Protein AF-K2QJ78-F1 (afdb_monomer_lite)

Sequence (118 aa):
MWLAIMCAKVSILVFYIRLSSHKYFRIITYGTMAIIIIYGVIGSLQFLFACRPIAKFWDPTITYGSCSDNNKFWISNAAVNSVTDIIMVILPILMLWNVRIPKRQKIGLILIFMTGIL

Structure (mmCIF, N/CA/C/O backbone):
data_AF-K2QJ78-F1
#
_entry.id   AF-K2QJ78-F1
#
loop_
_atom_site.group_PDB
_atom_site.id
_atom_site.type_symbol
_atom_site.label_atom_id
_atom_site.label_alt_id
_atom_site.label_comp_id
_atom_site.label_asym_id
_atom_site.label_entity_id
_atom_site.label_seq_id
_atom_site.pdbx_PDB_ins_code
_atom_site.Cartn_x
_atom_site.Cartn_y
_atom_site.Cartn_z
_atom_site.occupancy
_atom_site.B_iso_or_equiv
_atom_site.auth_seq_id
_atom_site.auth_comp_id
_atom_site.auth_asym_id
_atom_site.auth_atom_id
_atom_site.pdbx_PDB_model_num
ATOM 1 N N . MET A 1 1 ? 12.642 5.939 -1.724 1.00 61.47 1 MET A N 1
ATOM 2 C CA . MET A 1 1 ? 11.456 6.696 -1.258 1.00 61.47 1 MET A CA 1
ATOM 3 C C . MET A 1 1 ? 10.202 5.818 -1.169 1.00 61.47 1 MET A 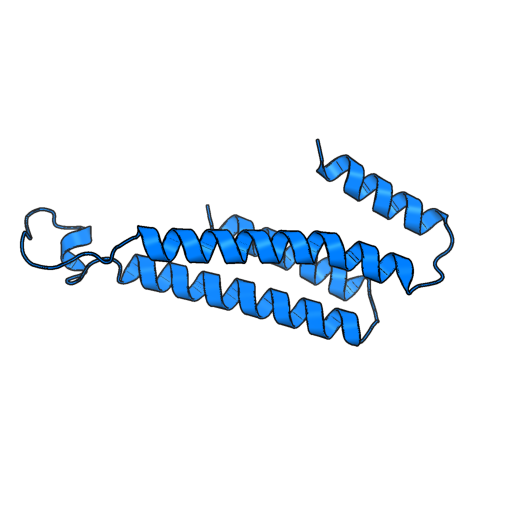C 1
ATOM 5 O O . MET A 1 1 ? 9.643 5.720 -0.090 1.00 61.47 1 MET A O 1
ATOM 9 N N . TRP A 1 2 ? 9.822 5.083 -2.223 1.00 68.12 2 TRP A N 1
ATOM 10 C CA . TRP A 1 2 ? 8.651 4.180 -2.227 1.00 68.12 2 TRP A CA 1
ATOM 11 C C . TRP A 1 2 ? 8.667 3.068 -1.161 1.00 68.12 2 TRP A C 1
ATOM 13 O O . TRP A 1 2 ? 7.673 2.869 -0.473 1.00 68.12 2 TRP A O 1
ATOM 23 N N . LEU A 1 3 ? 9.804 2.392 -0.960 1.00 69.25 3 LEU A N 1
ATOM 24 C CA . LEU A 1 3 ? 9.947 1.320 0.042 1.00 69.25 3 LEU A CA 1
ATOM 25 C C . LEU A 1 3 ? 9.671 1.791 1.480 1.00 69.25 3 LEU A C 1
ATOM 27 O O . LEU A 1 3 ? 9.067 1.061 2.258 1.00 69.25 3 LEU A O 1
ATOM 31 N N . ALA A 1 4 ? 10.063 3.023 1.820 1.00 75.50 4 ALA A N 1
ATOM 32 C CA . ALA A 1 4 ? 9.849 3.579 3.156 1.00 75.50 4 ALA A CA 1
ATOM 33 C C . ALA A 1 4 ? 8.354 3.765 3.459 1.00 75.50 4 ALA A C 1
ATOM 35 O O . ALA A 1 4 ? 7.901 3.427 4.550 1.00 75.50 4 ALA A O 1
ATOM 36 N N . ILE A 1 5 ? 7.582 4.225 2.467 1.00 76.00 5 ILE A N 1
ATOM 37 C CA . ILE A 1 5 ? 6.125 4.381 2.574 1.00 76.00 5 ILE A CA 1
ATOM 38 C C . ILE A 1 5 ? 5.473 3.013 2.791 1.00 76.00 5 ILE A C 1
ATOM 40 O O . ILE A 1 5 ? 4.638 2.867 3.678 1.00 76.00 5 ILE A O 1
ATOM 44 N N . MET A 1 6 ? 5.898 1.985 2.050 1.00 75.12 6 MET A N 1
ATOM 45 C CA . MET A 1 6 ? 5.355 0.630 2.207 1.00 75.12 6 MET A CA 1
ATOM 46 C C . MET A 1 6 ? 5.655 0.047 3.595 1.00 75.12 6 MET A C 1
ATOM 48 O O . MET A 1 6 ? 4.757 -0.504 4.230 1.00 75.12 6 MET A O 1
ATOM 52 N N . CYS A 1 7 ? 6.875 0.226 4.114 1.00 76.25 7 CYS A N 1
ATOM 53 C CA . CYS A 1 7 ? 7.232 -0.204 5.470 1.00 76.25 7 CYS A CA 1
ATOM 54 C C . CYS A 1 7 ? 6.412 0.520 6.547 1.00 76.25 7 CYS A C 1
ATOM 56 O O . CYS A 1 7 ? 5.911 -0.123 7.473 1.00 76.25 7 CYS A O 1
ATOM 58 N N . ALA A 1 8 ? 6.229 1.838 6.414 1.00 80.38 8 ALA A N 1
ATOM 59 C CA . ALA A 1 8 ? 5.388 2.612 7.325 1.00 80.38 8 ALA A CA 1
ATOM 60 C C . ALA A 1 8 ? 3.937 2.109 7.291 1.00 80.38 8 ALA A C 1
ATOM 62 O O . ALA A 1 8 ? 3.337 1.866 8.342 1.00 80.38 8 ALA A O 1
ATOM 63 N N . LYS A 1 9 ? 3.406 1.853 6.088 1.00 77.00 9 LYS A N 1
ATOM 64 C CA . LYS A 1 9 ? 2.048 1.342 5.913 1.00 77.00 9 LYS A CA 1
ATOM 65 C C . LYS A 1 9 ? 1.853 -0.024 6.571 1.00 77.00 9 LYS A C 1
ATOM 67 O O . LYS A 1 9 ? 0.893 -0.221 7.314 1.00 77.00 9 LYS A O 1
ATOM 72 N N . VAL A 1 10 ? 2.792 -0.946 6.367 1.00 78.25 10 VAL A N 1
ATOM 73 C CA . VAL A 1 10 ? 2.766 -2.276 6.995 1.00 78.25 10 VAL A CA 1
ATOM 74 C C . VAL A 1 10 ? 2.842 -2.180 8.522 1.00 78.25 10 VAL A C 1
ATOM 76 O O . VAL A 1 10 ? 2.098 -2.884 9.200 1.00 78.25 10 VAL A O 1
ATOM 79 N N . SER A 1 11 ? 3.669 -1.288 9.075 1.00 81.12 11 SER A N 1
ATOM 80 C CA . SER A 1 11 ? 3.768 -1.084 10.529 1.00 81.12 11 SER A CA 1
ATOM 81 C C . SER A 1 11 ? 2.421 -0.684 11.149 1.00 81.12 11 SER A C 1
ATOM 83 O O . SER A 1 11 ? 1.979 -1.283 12.134 1.00 81.12 11 SER A O 1
ATOM 85 N N . ILE A 1 12 ? 1.710 0.255 10.511 1.00 78.94 12 ILE A N 1
ATOM 86 C CA . ILE A 1 12 ? 0.371 0.692 10.938 1.00 78.94 12 ILE A CA 1
ATOM 87 C C . ILE A 1 12 ? -0.632 -0.469 10.857 1.00 78.94 12 ILE A C 1
ATOM 89 O O . ILE A 1 12 ? -1.396 -0.701 11.796 1.00 78.94 12 ILE A O 1
ATOM 93 N N . LEU A 1 13 ? -0.604 -1.255 9.774 1.00 74.88 13 LEU A N 1
ATOM 94 C CA . LEU A 1 13 ? -1.475 -2.428 9.626 1.00 74.88 13 LEU A CA 1
ATOM 95 C C . LEU A 1 13 ? -1.213 -3.493 10.700 1.00 74.88 13 LEU A C 1
ATOM 97 O O . LEU A 1 13 ? -2.158 -4.066 11.245 1.00 74.88 13 LEU A O 1
ATOM 101 N N . VAL A 1 14 ? 0.053 -3.754 11.029 1.00 75.50 14 VAL A N 1
ATOM 102 C CA . VAL A 1 14 ? 0.435 -4.704 12.085 1.00 75.50 14 VAL A CA 1
ATOM 103 C C . VAL A 1 14 ? -0.044 -4.214 13.452 1.00 75.50 14 VAL A C 1
ATOM 105 O O . VAL A 1 14 ? -0.556 -5.011 14.245 1.00 75.50 14 VAL A O 1
ATOM 108 N N . PHE A 1 15 ? 0.050 -2.909 13.716 1.00 74.00 15 PHE A N 1
ATOM 109 C CA . PHE A 1 15 ? -0.505 -2.301 14.924 1.00 74.00 15 PHE A CA 1
ATOM 110 C C . PHE A 1 15 ? -2.029 -2.491 15.006 1.00 74.00 15 PHE A C 1
ATOM 112 O O . PHE A 1 15 ? -2.546 -2.913 16.043 1.00 74.00 15 PHE A O 1
ATOM 119 N N . TYR A 1 16 ? -2.746 -2.296 13.896 1.00 69.81 16 TYR A N 1
ATOM 120 C CA . TYR A 1 16 ? -4.185 -2.551 13.814 1.00 69.81 16 TYR A CA 1
ATOM 121 C C . T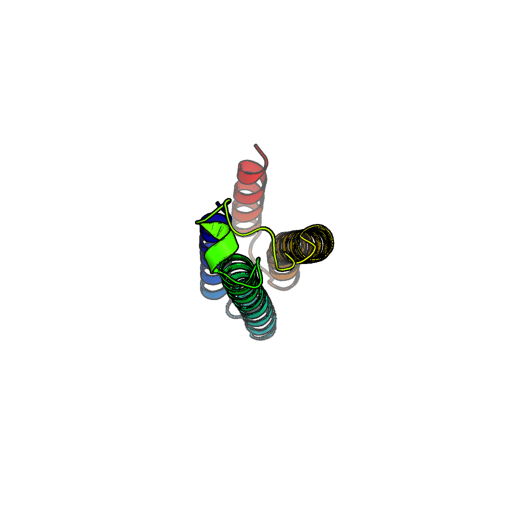YR A 1 16 ? -4.562 -4.022 14.038 1.00 69.81 16 TYR A C 1
ATOM 123 O O . TYR A 1 16 ? -5.540 -4.299 14.737 1.00 69.81 16 TYR A O 1
ATOM 131 N N . ILE A 1 17 ? -3.782 -4.973 13.516 1.00 70.88 17 ILE A N 1
ATOM 132 C CA . ILE A 1 17 ? -4.001 -6.409 13.764 1.00 70.88 17 ILE A CA 1
ATOM 133 C C . ILE A 1 17 ? -3.788 -6.759 15.241 1.00 70.88 17 ILE A C 1
ATOM 135 O O . ILE A 1 17 ? -4.515 -7.597 15.770 1.00 70.88 17 ILE A O 1
ATOM 139 N N . ARG A 1 18 ? -2.820 -6.130 15.920 1.00 70.62 18 ARG A N 1
ATOM 140 C CA . ARG A 1 18 ? -2.623 -6.334 17.365 1.00 70.62 18 ARG A CA 1
ATOM 141 C C . ARG A 1 18 ? -3.754 -5.744 18.204 1.00 70.62 18 ARG A C 1
ATOM 143 O O . ARG A 1 18 ? -4.087 -6.315 19.236 1.00 70.62 18 ARG A O 1
ATOM 150 N N . LEU A 1 19 ? -4.322 -4.615 17.781 1.00 68.00 19 LEU A N 1
ATOM 151 C CA . LEU A 1 19 ? -5.354 -3.910 18.541 1.00 68.00 19 LEU A CA 1
ATOM 152 C C . LEU A 1 19 ? -6.751 -4.532 18.376 1.00 68.00 19 LEU A C 1
ATOM 154 O O . LEU A 1 19 ? -7.547 -4.518 19.314 1.00 68.00 19 LEU A O 1
ATOM 158 N N . SER A 1 20 ? -7.070 -5.072 17.196 1.00 60.72 20 SER A N 1
ATOM 159 C CA . SER A 1 20 ? -8.383 -5.660 16.904 1.00 60.72 20 SER A CA 1
ATOM 160 C C . SER A 1 20 ? -8.330 -7.194 16.890 1.00 60.72 20 SER A C 1
ATOM 162 O O . SER A 1 20 ? -7.632 -7.791 16.072 1.00 60.72 20 SER A O 1
ATOM 164 N N . SER A 1 21 ? -9.179 -7.843 17.694 1.00 61.44 21 SER A N 1
ATOM 165 C CA . SER A 1 21 ? -9.393 -9.303 17.653 1.00 61.44 21 SER A CA 1
ATOM 166 C C . SER A 1 21 ? -10.551 -9.727 16.720 1.00 61.44 21 SER A C 1
ATOM 168 O O . SER A 1 21 ? -10.987 -10.879 16.717 1.00 61.44 21 SER A O 1
ATOM 170 N N . HIS A 1 22 ? -11.091 -8.811 15.903 1.00 69.38 22 HIS A N 1
ATOM 171 C CA . HIS A 1 22 ? -12.202 -9.122 14.997 1.00 69.38 22 HIS A CA 1
ATOM 172 C C . HIS A 1 22 ? -11.717 -9.820 13.715 1.00 69.38 22 HIS A C 1
ATOM 174 O O . HIS A 1 22 ? -10.903 -9.287 12.960 1.00 69.38 22 HIS A O 1
ATOM 180 N N . LYS A 1 23 ? -12.271 -11.009 13.429 1.00 70.88 23 LYS A N 1
ATOM 181 C CA . LYS A 1 23 ? -11.902 -11.843 12.266 1.00 70.88 23 LYS A CA 1
ATOM 182 C C . LYS A 1 23 ? -12.074 -11.123 10.921 1.00 70.88 23 LYS A C 1
ATOM 184 O O . LYS A 1 23 ? -11.160 -11.161 10.106 1.00 70.88 23 LYS A O 1
ATOM 189 N N . TYR A 1 24 ? -13.197 -10.427 10.715 1.00 71.25 24 TYR A N 1
ATOM 190 C CA . TYR A 1 24 ? -13.461 -9.661 9.486 1.00 71.25 24 TYR A CA 1
ATOM 191 C C . TYR A 1 24 ? -12.408 -8.582 9.236 1.00 71.25 24 TYR A C 1
ATOM 193 O O . TYR A 1 24 ? -11.921 -8.422 8.123 1.00 71.25 24 TYR A O 1
ATOM 201 N N . PHE A 1 25 ? -12.007 -7.887 10.297 1.00 69.81 25 PHE A N 1
ATOM 202 C CA . PHE A 1 25 ? -11.009 -6.835 10.217 1.00 69.81 25 PHE A CA 1
ATOM 203 C C . PHE A 1 25 ? -9.630 -7.400 9.863 1.00 69.81 25 PHE A C 1
ATOM 205 O O . PHE A 1 25 ? -8.994 -6.893 8.948 1.00 69.81 25 PHE A O 1
ATOM 212 N N . ARG A 1 26 ? -9.208 -8.516 10.483 1.00 76.44 26 ARG A N 1
ATOM 213 C CA . ARG A 1 26 ? -7.955 -9.199 10.101 1.00 76.44 26 ARG A CA 1
ATOM 214 C C . ARG A 1 26 ? -7.931 -9.577 8.622 1.00 76.44 26 ARG A C 1
ATOM 216 O O . ARG A 1 26 ? -6.901 -9.375 7.991 1.00 76.44 26 ARG A O 1
ATOM 223 N N . ILE A 1 27 ? -9.031 -10.091 8.068 1.00 80.50 27 ILE A N 1
ATOM 224 C CA . ILE A 1 27 ? -9.100 -10.477 6.648 1.00 80.50 27 ILE A CA 1
ATOM 225 C C . ILE A 1 27 ? -8.870 -9.262 5.742 1.00 80.50 27 ILE A C 1
ATOM 227 O O . ILE A 1 27 ? -8.032 -9.331 4.846 1.00 80.50 27 ILE A O 1
ATOM 231 N N . ILE A 1 28 ? -9.551 -8.141 6.008 1.00 79.69 28 ILE A N 1
ATOM 232 C CA . ILE A 1 28 ? -9.376 -6.907 5.225 1.00 79.69 28 ILE A CA 1
ATOM 233 C C . ILE A 1 28 ? -7.936 -6.403 5.358 1.00 79.69 28 ILE A C 1
ATOM 235 O O . ILE A 1 28 ? -7.300 -6.101 4.353 1.00 79.69 28 ILE A O 1
ATOM 239 N N . THR A 1 29 ? -7.381 -6.379 6.573 1.00 80.38 29 THR A N 1
ATOM 240 C CA . THR A 1 29 ? -6.009 -5.913 6.804 1.00 80.38 29 THR A CA 1
ATOM 241 C C . THR A 1 29 ? -4.972 -6.780 6.092 1.00 80.38 29 THR A C 1
ATOM 243 O O . THR A 1 29 ? -4.085 -6.245 5.430 1.00 80.38 29 THR A O 1
ATOM 246 N N . TYR A 1 30 ? -5.080 -8.109 6.173 1.00 82.50 30 TYR A N 1
ATOM 247 C CA . TYR A 1 30 ? -4.180 -9.007 5.442 1.00 82.50 30 TYR A CA 1
ATOM 248 C C . TYR A 1 30 ? -4.324 -8.848 3.924 1.00 82.50 30 TYR A C 1
ATOM 250 O O . TYR A 1 30 ? -3.313 -8.870 3.223 1.00 82.50 30 TYR A O 1
ATOM 258 N N . GLY A 1 31 ? -5.543 -8.626 3.422 1.00 85.81 31 GLY A N 1
ATOM 259 C CA . GLY A 1 31 ? -5.787 -8.323 2.010 1.00 85.81 31 GLY A CA 1
ATOM 260 C C . GLY A 1 31 ? -5.062 -7.053 1.561 1.00 85.81 31 GLY A C 1
ATOM 261 O O . GLY A 1 31 ? -4.290 -7.083 0.603 1.00 85.81 31 GLY A O 1
ATOM 262 N N . THR A 1 32 ? -5.226 -5.953 2.296 1.00 82.75 32 THR A N 1
ATOM 263 C CA . THR A 1 32 ? -4.553 -4.680 1.997 1.00 82.75 32 THR A CA 1
ATOM 264 C C . THR A 1 32 ? -3.030 -4.806 2.096 1.00 82.75 32 THR A C 1
ATOM 266 O O . THR A 1 32 ? -2.314 -4.282 1.245 1.00 82.75 32 THR A O 1
ATOM 269 N N . MET A 1 33 ? -2.518 -5.554 3.080 1.00 80.75 33 MET A N 1
ATOM 270 C CA . MET A 1 33 ? -1.085 -5.837 3.211 1.00 80.75 33 MET A CA 1
ATOM 271 C C . MET A 1 33 ? -0.542 -6.614 2.005 1.00 80.75 33 MET A C 1
ATOM 273 O O . MET A 1 33 ? 0.513 -6.263 1.478 1.00 80.75 33 MET A O 1
ATOM 277 N N . ALA A 1 34 ? -1.263 -7.636 1.538 1.00 86.69 34 ALA A N 1
ATOM 278 C CA . ALA A 1 34 ? -0.872 -8.406 0.362 1.00 86.69 34 ALA A CA 1
ATOM 279 C C . ALA A 1 34 ? -0.826 -7.526 -0.896 1.00 86.69 34 ALA A C 1
ATOM 281 O O . ALA A 1 34 ? 0.155 -7.576 -1.635 1.00 86.69 34 ALA A O 1
ATOM 282 N N . ILE A 1 35 ? -1.831 -6.665 -1.100 1.00 85.75 35 ILE A N 1
ATOM 283 C CA . ILE A 1 35 ? -1.874 -5.718 -2.227 1.00 85.75 35 ILE A CA 1
ATOM 284 C C . ILE A 1 35 ? -0.646 -4.799 -2.207 1.00 85.75 35 ILE A C 1
ATOM 286 O O . ILE A 1 35 ? 0.040 -4.668 -3.219 1.00 85.75 35 ILE A O 1
ATOM 290 N N . ILE A 1 36 ? -0.332 -4.211 -1.049 1.00 83.56 36 ILE A N 1
ATOM 291 C CA . ILE A 1 36 ? 0.825 -3.323 -0.864 1.00 83.56 36 ILE A CA 1
ATOM 292 C C . ILE A 1 36 ? 2.135 -4.029 -1.247 1.00 83.56 36 ILE A C 1
ATOM 294 O O . ILE A 1 36 ? 2.947 -3.474 -1.990 1.00 83.56 36 ILE A O 1
ATOM 298 N N . ILE A 1 37 ? 2.333 -5.264 -0.776 1.00 82.94 37 ILE A N 1
ATOM 299 C CA . ILE A 1 37 ? 3.545 -6.043 -1.060 1.00 82.94 37 ILE A CA 1
ATOM 300 C C . ILE A 1 37 ? 3.638 -6.378 -2.551 1.00 82.94 37 ILE A C 1
ATOM 302 O O . ILE A 1 37 ? 4.689 -6.165 -3.156 1.00 82.94 37 ILE A O 1
ATOM 306 N N . ILE A 1 38 ? 2.547 -6.853 -3.158 1.00 85.25 38 ILE A N 1
ATOM 307 C CA . ILE A 1 38 ? 2.506 -7.222 -4.580 1.00 85.25 38 ILE A CA 1
ATOM 308 C C . ILE A 1 38 ? 2.863 -6.015 -5.455 1.00 85.25 38 ILE A C 1
ATOM 310 O O . ILE A 1 38 ? 3.743 -6.116 -6.310 1.00 85.25 38 ILE A O 1
ATOM 314 N N . TYR A 1 39 ? 2.250 -4.855 -5.212 1.00 81.19 39 TYR A N 1
ATOM 315 C CA . TYR A 1 39 ? 2.555 -3.640 -5.971 1.00 81.19 39 TYR A CA 1
ATOM 316 C C . TYR A 1 39 ? 3.984 -3.141 -5.755 1.00 81.19 39 TYR A C 1
ATOM 318 O O . TYR A 1 39 ? 4.609 -2.659 -6.703 1.00 81.19 39 TYR A O 1
ATOM 326 N N . GLY A 1 40 ? 4.526 -3.296 -4.543 1.00 79.31 40 GLY A N 1
ATOM 327 C CA . GLY A 1 40 ? 5.932 -3.012 -4.260 1.00 79.31 40 GLY A CA 1
ATOM 328 C C . GLY A 1 40 ? 6.873 -3.872 -5.106 1.00 79.31 40 GLY A C 1
ATOM 329 O O . GLY A 1 40 ? 7.761 -3.336 -5.769 1.00 79.31 40 GLY A O 1
ATOM 330 N N . VAL A 1 41 ? 6.633 -5.186 -5.151 1.00 83.19 41 VAL A N 1
ATOM 331 C CA . VAL A 1 41 ? 7.441 -6.137 -5.933 1.00 83.19 41 VAL A CA 1
ATOM 332 C C . VAL A 1 41 ? 7.340 -5.854 -7.431 1.00 83.19 41 VAL A C 1
ATOM 334 O O . VAL A 1 41 ? 8.367 -5.793 -8.108 1.00 83.19 41 VAL A O 1
ATOM 337 N N . ILE A 1 42 ? 6.130 -5.622 -7.949 1.00 82.94 42 ILE A N 1
ATOM 338 C CA . ILE A 1 42 ? 5.927 -5.279 -9.364 1.00 82.94 42 ILE A CA 1
ATOM 339 C C . ILE A 1 42 ? 6.673 -3.987 -9.703 1.00 82.94 42 ILE A C 1
ATOM 341 O O . ILE A 1 42 ? 7.341 -3.932 -10.730 1.00 82.94 42 ILE A O 1
ATOM 345 N N . GLY A 1 43 ? 6.627 -2.968 -8.840 1.00 76.94 43 GLY A N 1
ATOM 346 C CA . GLY A 1 43 ? 7.371 -1.729 -9.063 1.00 76.94 43 GLY A CA 1
ATOM 347 C C . GLY A 1 43 ? 8.884 -1.908 -9.062 1.00 76.94 43 GLY A C 1
ATOM 348 O O . GLY A 1 43 ? 9.562 -1.328 -9.908 1.00 76.94 43 GLY A O 1
ATOM 349 N N . SER A 1 44 ? 9.420 -2.748 -8.177 1.00 78.25 44 SER A N 1
ATOM 350 C CA . SER A 1 44 ? 10.849 -3.082 -8.179 1.00 78.25 44 SER A CA 1
ATOM 351 C C . SER A 1 44 ? 11.266 -3.819 -9.453 1.00 78.25 44 SER A C 1
ATOM 353 O O . SER A 1 44 ? 12.292 -3.485 -10.043 1.00 78.25 44 SER A O 1
ATOM 355 N N . LEU A 1 45 ? 10.457 -4.775 -9.915 1.00 77.56 45 LEU A N 1
ATOM 356 C CA . LEU A 1 45 ? 10.708 -5.496 -11.163 1.00 77.56 45 LEU A CA 1
ATOM 357 C C . LEU A 1 45 ? 10.585 -4.576 -12.379 1.00 77.56 45 LEU A C 1
ATOM 359 O O . LEU A 1 45 ? 11.444 -4.611 -13.253 1.00 77.56 45 LEU A O 1
ATOM 363 N N . GLN A 1 46 ? 9.573 -3.712 -12.421 1.00 76.06 46 GLN A N 1
ATOM 364 C CA . GLN A 1 46 ? 9.400 -2.731 -13.491 1.00 76.06 46 GLN A CA 1
ATOM 365 C C . GLN A 1 46 ? 10.601 -1.788 -13.569 1.00 76.06 46 GLN A C 1
ATOM 367 O O . GLN A 1 46 ? 11.040 -1.466 -14.664 1.00 76.06 46 GLN A O 1
ATOM 372 N N . PHE A 1 47 ? 11.160 -1.380 -12.427 1.00 71.19 47 PHE A N 1
ATOM 373 C CA . PHE A 1 47 ? 12.365 -0.554 -12.389 1.00 71.19 47 PHE A CA 1
ATOM 374 C C . PHE A 1 47 ? 13.591 -1.312 -12.921 1.00 71.19 47 PHE A C 1
ATOM 376 O O . PHE A 1 47 ? 14.342 -0.776 -13.731 1.00 71.19 47 PHE A O 1
ATOM 383 N N . LEU A 1 48 ? 13.755 -2.580 -12.527 1.00 72.06 48 LEU A N 1
ATOM 384 C CA . LEU A 1 48 ? 14.839 -3.446 -13.006 1.00 72.06 48 LEU A CA 1
ATOM 385 C C . LEU A 1 48 ? 14.729 -3.770 -14.505 1.00 72.06 48 LEU A C 1
ATOM 387 O O . LEU A 1 48 ? 15.748 -3.896 -15.175 1.00 72.06 48 LEU A O 1
ATOM 391 N N . PHE A 1 49 ? 13.513 -3.884 -15.040 1.00 70.88 49 PHE A N 1
ATOM 392 C CA . PHE A 1 49 ? 13.233 -4.210 -16.444 1.00 70.88 49 PHE A CA 1
ATOM 393 C C . PHE A 1 49 ? 12.729 -3.008 -17.260 1.00 70.88 49 PHE A C 1
ATOM 395 O O . PHE A 1 49 ? 12.166 -3.199 -18.340 1.00 70.88 49 PHE A O 1
ATOM 402 N N . ALA A 1 50 ? 12.928 -1.777 -16.773 1.00 66.06 50 ALA A N 1
ATOM 403 C CA . ALA A 1 50 ? 12.350 -0.568 -17.369 1.00 66.06 50 ALA A CA 1
ATOM 404 C C . ALA A 1 50 ? 12.788 -0.353 -18.827 1.00 66.06 50 ALA A C 1
ATOM 406 O O . ALA A 1 50 ? 12.033 0.201 -19.629 1.00 66.06 50 ALA A O 1
ATOM 407 N N . CYS A 1 51 ? 13.984 -0.828 -19.182 1.00 72.00 51 CYS A N 1
ATOM 408 C CA . CYS A 1 51 ? 14.523 -0.769 -20.532 1.00 72.00 51 CYS A CA 1
ATOM 409 C C . CYS A 1 51 ? 14.877 -2.163 -21.058 1.00 72.00 51 CYS A C 1
ATOM 411 O O . CYS A 1 51 ? 15.448 -3.003 -20.358 1.00 72.00 51 CYS A O 1
ATOM 413 N N . ARG A 1 52 ? 14.545 -2.405 -22.329 1.00 69.06 52 ARG A N 1
ATOM 414 C CA . ARG A 1 52 ? 14.991 -3.570 -23.097 1.00 69.06 52 ARG A CA 1
ATOM 415 C C . ARG A 1 52 ? 15.915 -3.068 -24.213 1.00 69.06 52 ARG A C 1
ATOM 417 O O . ARG A 1 52 ? 15.404 -2.433 -25.137 1.00 69.06 52 ARG A O 1
ATOM 424 N N . PRO A 1 53 ? 17.232 -3.345 -24.175 1.00 65.00 53 PRO A N 1
ATOM 425 C CA . PRO A 1 53 ? 17.977 -4.116 -23.170 1.00 65.00 53 PRO A CA 1
ATOM 426 C C . PRO A 1 53 ? 18.251 -3.332 -21.872 1.00 65.00 53 PRO A C 1
ATOM 428 O O . PRO A 1 53 ? 18.368 -2.110 -21.891 1.00 65.00 53 PRO A O 1
ATOM 431 N N . ILE A 1 54 ? 18.425 -4.054 -20.757 1.00 69.00 54 ILE A N 1
ATOM 432 C CA . ILE A 1 54 ? 18.787 -3.486 -19.441 1.00 69.00 54 ILE A CA 1
ATOM 433 C C . ILE A 1 54 ? 20.090 -2.677 -19.516 1.00 69.00 54 ILE A C 1
ATOM 435 O O . ILE A 1 54 ? 20.217 -1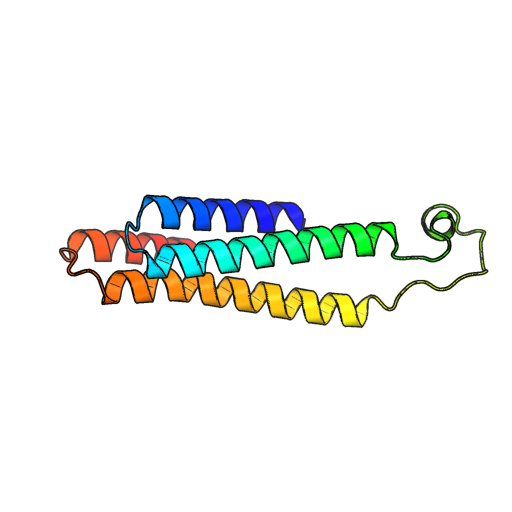.663 -18.840 1.00 69.00 54 ILE A O 1
ATOM 439 N N . ALA A 1 55 ? 21.016 -3.071 -20.398 1.00 69.75 55 ALA A N 1
ATOM 440 C CA . ALA A 1 55 ? 22.285 -2.379 -20.602 1.00 69.75 55 ALA A CA 1
ATOM 441 C C . ALA A 1 55 ? 22.126 -0.908 -21.018 1.00 69.75 55 ALA A C 1
ATOM 443 O O . ALA A 1 55 ? 22.971 -0.086 -20.682 1.00 69.75 55 ALA A O 1
ATOM 444 N N . LYS A 1 56 ? 21.005 -0.550 -21.658 1.00 65.56 56 LYS A N 1
ATOM 445 C CA . LYS A 1 56 ? 20.688 0.840 -22.018 1.00 65.56 56 LYS A CA 1
ATOM 446 C C . LYS A 1 56 ? 20.499 1.745 -20.792 1.00 65.56 56 LYS A C 1
ATOM 448 O O . LYS A 1 56 ? 20.602 2.958 -20.908 1.00 65.56 56 LYS A O 1
ATOM 453 N N . PHE A 1 57 ? 20.210 1.173 -19.620 1.00 65.50 57 PHE A N 1
ATOM 454 C CA . PHE A 1 57 ? 20.060 1.943 -18.386 1.00 65.50 57 PHE A CA 1
ATOM 455 C C . PHE A 1 57 ? 21.391 2.535 -17.897 1.00 65.50 57 PHE A C 1
ATOM 457 O O . PHE A 1 57 ? 21.397 3.650 -17.386 1.00 65.50 57 PHE A O 1
ATOM 464 N N . TRP A 1 58 ? 22.505 1.808 -18.047 1.00 71.50 58 TRP A N 1
ATOM 465 C CA . TRP A 1 58 ? 23.829 2.264 -17.598 1.00 71.50 58 TRP A CA 1
ATOM 466 C C . TRP A 1 58 ? 24.747 2.714 -18.739 1.00 71.50 58 TRP A C 1
ATOM 468 O O . TRP A 1 58 ? 25.716 3.421 -18.475 1.00 71.50 58 TRP A O 1
ATOM 478 N N . ASP A 1 59 ? 24.461 2.321 -19.983 1.00 70.94 59 ASP A N 1
ATOM 479 C CA . ASP A 1 59 ? 25.271 2.647 -21.155 1.00 70.94 59 ASP A CA 1
ATOM 480 C C . ASP A 1 59 ? 24.461 3.493 -22.161 1.00 70.94 59 ASP A C 1
ATOM 482 O O . ASP A 1 59 ? 23.690 2.951 -22.965 1.00 70.94 59 ASP A O 1
ATOM 486 N N . PRO A 1 60 ? 24.594 4.835 -22.125 1.00 68.31 60 PRO A N 1
ATOM 487 C CA . PRO A 1 60 ? 23.835 5.740 -22.991 1.00 68.31 60 PRO A CA 1
ATOM 488 C C . PRO A 1 60 ? 24.244 5.638 -24.469 1.00 68.31 60 PRO A C 1
ATOM 490 O O . PRO A 1 60 ? 23.557 6.174 -25.338 1.00 68.31 60 PRO A O 1
ATOM 493 N N . THR A 1 61 ? 25.338 4.935 -24.771 1.00 74.69 61 THR A N 1
ATOM 494 C CA . THR A 1 61 ? 25.848 4.706 -26.129 1.00 74.69 61 THR A CA 1
ATOM 495 C C . THR A 1 61 ? 24.987 3.714 -26.927 1.00 74.69 61 THR A C 1
ATOM 497 O O . THR A 1 61 ? 25.092 3.637 -28.151 1.00 74.69 61 THR A O 1
ATOM 500 N N . ILE A 1 62 ? 24.098 2.970 -26.256 1.00 69.00 62 ILE A N 1
ATOM 501 C CA . ILE A 1 62 ? 23.190 1.998 -26.877 1.00 69.00 62 ILE A CA 1
ATOM 502 C C . ILE A 1 62 ? 21.897 2.695 -27.334 1.00 69.00 62 ILE A C 1
ATOM 504 O O . ILE A 1 62 ? 20.973 2.936 -26.556 1.00 69.00 62 ILE A O 1
ATOM 508 N N . THR A 1 63 ? 21.795 2.991 -28.631 1.00 65.38 63 THR A N 1
ATOM 509 C CA . THR A 1 63 ? 20.619 3.644 -29.241 1.00 65.38 63 THR A CA 1
ATOM 510 C C . THR A 1 63 ? 19.495 2.682 -29.636 1.00 65.38 63 THR A C 1
ATOM 512 O O . THR A 1 63 ? 18.361 3.124 -29.820 1.00 65.3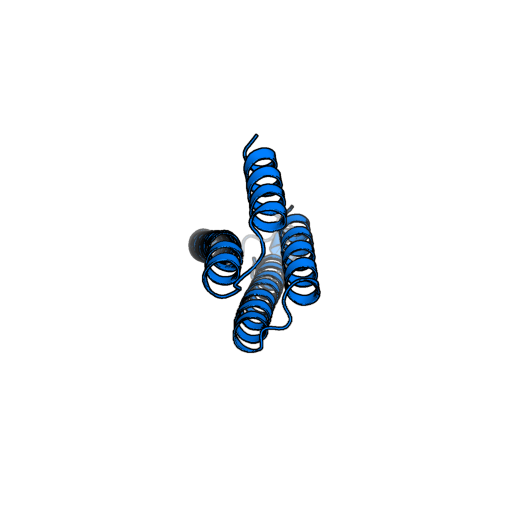8 63 THR A O 1
ATOM 515 N N . TYR A 1 64 ? 19.755 1.372 -29.714 1.00 62.75 64 TYR A N 1
ATOM 516 C CA . TYR A 1 64 ? 18.733 0.366 -30.018 1.00 62.75 64 TYR A CA 1
ATOM 517 C C . TYR A 1 64 ? 17.990 -0.096 -28.754 1.00 62.75 64 TYR A C 1
ATOM 519 O O . TYR A 1 64 ? 18.560 -0.204 -27.669 1.00 62.75 64 TYR A O 1
ATOM 527 N N . GLY A 1 65 ? 16.694 -0.378 -28.890 1.00 65.62 65 GLY A N 1
ATOM 528 C CA . GLY A 1 65 ? 15.848 -0.849 -27.792 1.00 65.62 65 GLY A CA 1
ATOM 529 C C . GLY A 1 65 ? 14.860 0.194 -27.269 1.00 65.62 65 GLY A C 1
ATOM 530 O O . GLY A 1 65 ? 15.058 1.405 -27.395 1.00 65.62 65 GLY A O 1
ATOM 531 N N . SER A 1 66 ? 13.779 -0.307 -26.676 1.00 66.25 66 SER A N 1
ATOM 532 C CA . SER A 1 66 ? 12.643 0.485 -26.194 1.00 66.25 66 SER A CA 1
ATOM 533 C C . SER A 1 66 ? 12.613 0.468 -24.667 1.00 66.25 66 SER A C 1
ATOM 535 O O . SER A 1 66 ? 12.811 -0.583 -24.050 1.00 66.25 66 SER A O 1
ATOM 537 N N . CYS A 1 67 ? 12.367 1.623 -24.052 1.00 72.88 67 CYS A N 1
ATOM 538 C CA . CYS A 1 67 ? 12.035 1.693 -22.631 1.00 72.88 67 CYS A CA 1
ATOM 539 C C . CYS A 1 67 ? 10.514 1.743 -22.491 1.00 72.88 67 CYS A C 1
ATOM 541 O O . CYS A 1 67 ? 9.833 2.356 -23.311 1.00 72.88 67 CYS A O 1
ATOM 543 N N . SER A 1 68 ? 9.984 1.040 -21.493 1.00 65.88 68 SER A N 1
ATOM 544 C CA . SER A 1 68 ? 8.545 0.975 -21.257 1.00 65.88 68 SER A CA 1
ATOM 545 C C . SER A 1 68 ? 8.006 2.356 -20.888 1.00 65.88 68 SER A C 1
ATOM 547 O O . SER A 1 68 ? 8.621 3.076 -20.103 1.00 65.88 68 SER A O 1
ATOM 549 N N . ASP A 1 69 ? 6.818 2.696 -21.392 1.00 64.81 69 ASP A N 1
ATOM 550 C CA . ASP A 1 69 ? 6.123 3.931 -21.029 1.00 64.81 69 ASP A CA 1
ATOM 551 C C . ASP A 1 69 ? 5.828 3.962 -19.525 1.00 64.81 69 ASP A C 1
ATOM 553 O O . ASP A 1 69 ? 4.909 3.308 -19.020 1.00 64.81 69 ASP A O 1
ATOM 557 N N . ASN A 1 70 ? 6.605 4.765 -18.802 1.00 68.56 70 ASN A N 1
ATOM 558 C CA . ASN A 1 70 ? 6.487 4.930 -17.356 1.00 68.56 70 ASN A CA 1
ATOM 559 C C . ASN A 1 70 ? 5.122 5.508 -16.945 1.00 68.56 70 ASN A C 1
ATOM 561 O O . ASN A 1 70 ? 4.647 5.252 -15.841 1.00 68.56 70 ASN A O 1
ATOM 565 N N . ASN A 1 71 ? 4.450 6.243 -17.834 1.00 72.06 71 ASN A N 1
ATOM 566 C CA . ASN A 1 71 ? 3.240 6.991 -17.500 1.00 72.06 71 ASN A CA 1
ATOM 567 C C . ASN A 1 71 ? 2.075 6.094 -17.042 1.00 72.06 71 ASN A C 1
ATOM 569 O O . ASN A 1 71 ? 1.412 6.385 -16.048 1.00 72.06 71 ASN A O 1
ATOM 573 N N . LYS A 1 72 ? 1.853 4.959 -17.722 1.00 73.06 72 LYS A N 1
ATOM 574 C CA . LYS A 1 72 ? 0.777 4.014 -17.365 1.00 73.06 72 LYS A CA 1
ATOM 575 C C . LYS A 1 72 ? 1.036 3.352 -16.013 1.00 73.06 72 LYS A C 1
ATOM 577 O O . LYS A 1 72 ? 0.122 3.208 -15.205 1.00 73.06 72 LYS A O 1
ATOM 582 N N . PHE A 1 73 ? 2.293 2.996 -15.754 1.00 75.19 73 PHE A N 1
ATOM 583 C CA . PHE A 1 73 ? 2.700 2.401 -14.488 1.00 75.19 73 PHE A CA 1
ATOM 584 C C . PHE A 1 73 ? 2.501 3.376 -13.321 1.00 75.19 73 PHE A C 1
ATOM 586 O O . PHE A 1 73 ? 1.933 3.002 -12.296 1.00 75.19 73 PHE A O 1
ATOM 593 N N . TRP A 1 74 ? 2.903 4.636 -13.497 1.00 77.69 74 TRP A N 1
ATOM 594 C CA . TRP A 1 74 ? 2.746 5.680 -12.485 1.00 77.69 74 TRP A CA 1
ATOM 595 C C . TRP A 1 74 ? 1.283 5.950 -12.128 1.00 77.69 74 TRP A C 1
ATOM 597 O O . TRP A 1 74 ? 0.961 6.030 -10.944 1.00 77.69 74 TRP A O 1
ATOM 607 N N . ILE A 1 75 ? 0.391 6.014 -13.122 1.00 82.75 75 ILE A N 1
ATOM 608 C CA . ILE A 1 75 ? -1.049 6.213 -12.892 1.00 82.75 75 ILE A CA 1
ATOM 609 C C . ILE A 1 75 ? -1.642 5.053 -12.082 1.00 82.75 75 ILE A C 1
ATOM 611 O O . ILE A 1 75 ? -2.336 5.287 -11.091 1.00 82.75 75 ILE A O 1
ATOM 615 N N . SER A 1 76 ? -1.333 3.803 -12.447 1.00 82.44 76 SER A N 1
ATOM 616 C CA . SER A 1 76 ? -1.790 2.641 -11.673 1.00 82.44 76 SER A CA 1
ATOM 617 C C . SER A 1 76 ? -1.234 2.637 -10.253 1.00 82.44 76 SER A C 1
ATOM 619 O O . SER A 1 76 ? -1.959 2.310 -9.314 1.00 82.44 76 SER A O 1
ATOM 621 N N . ASN A 1 77 ? 0.037 3.002 -10.082 1.00 82.56 77 ASN A N 1
ATOM 622 C CA . ASN A 1 77 ? 0.662 3.020 -8.766 1.00 82.56 77 ASN A CA 1
ATOM 623 C C . ASN A 1 77 ? 0.030 4.089 -7.867 1.00 82.56 77 ASN A C 1
ATOM 625 O O . ASN A 1 77 ? -0.325 3.799 -6.727 1.00 82.56 77 ASN A O 1
ATOM 629 N N . ALA A 1 78 ? -0.195 5.292 -8.402 1.00 83.31 78 ALA A N 1
ATOM 630 C CA . ALA A 1 78 ? -0.873 6.372 -7.693 1.00 83.31 78 ALA A CA 1
ATOM 631 C C . ALA A 1 78 ? -2.285 5.960 -7.256 1.00 83.31 78 ALA A C 1
ATOM 633 O O . ALA A 1 78 ? -2.625 6.115 -6.085 1.00 83.31 78 ALA A O 1
ATOM 634 N N . ALA A 1 79 ? -3.066 5.354 -8.157 1.00 87.06 79 ALA A N 1
ATOM 635 C CA . ALA A 1 79 ? -4.414 4.888 -7.846 1.00 87.06 79 ALA A CA 1
ATOM 636 C C . ALA A 1 79 ? -4.421 3.881 -6.684 1.00 87.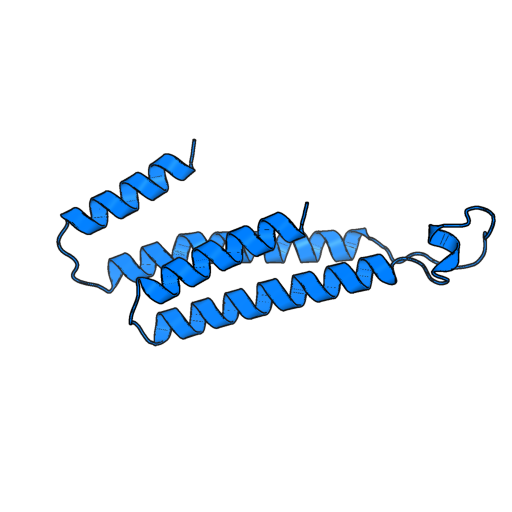06 79 ALA A C 1
ATOM 638 O O . ALA A 1 79 ? -5.193 4.023 -5.738 1.00 87.06 79 ALA A O 1
ATOM 639 N N . VAL A 1 80 ? -3.530 2.889 -6.715 1.00 84.81 80 VAL A N 1
ATOM 640 C CA . VAL A 1 80 ? -3.443 1.867 -5.659 1.00 84.81 80 VAL A CA 1
ATOM 641 C C . VAL A 1 80 ? -2.995 2.479 -4.344 1.00 84.81 80 VAL A C 1
ATOM 643 O O . VAL A 1 80 ? -3.559 2.168 -3.295 1.00 84.81 80 VAL A O 1
ATOM 646 N N . ASN A 1 81 ? -2.012 3.376 -4.392 1.00 83.62 81 ASN A N 1
ATOM 647 C CA . ASN A 1 81 ? -1.513 4.033 -3.197 1.00 83.62 81 ASN A CA 1
ATOM 648 C C . ASN A 1 81 ? -2.642 4.838 -2.529 1.00 83.62 81 ASN A C 1
ATOM 650 O O . ASN A 1 81 ? -2.922 4.608 -1.353 1.00 83.62 81 ASN A O 1
ATOM 654 N N . SER A 1 82 ? -3.395 5.631 -3.299 1.00 88.31 82 SER A N 1
ATOM 6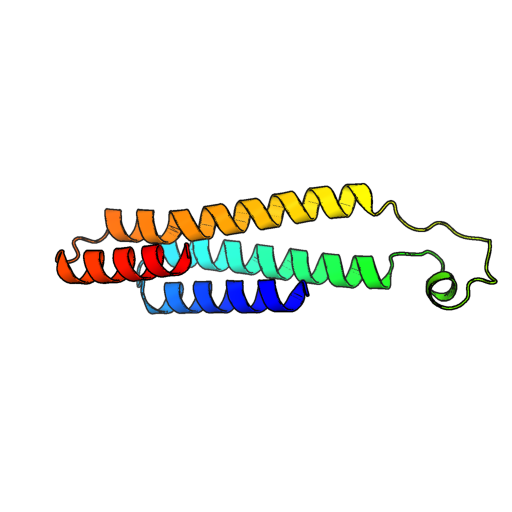55 C CA . SER A 1 82 ? -4.568 6.365 -2.805 1.00 88.31 82 SER A CA 1
ATOM 656 C C . SER A 1 82 ? -5.663 5.452 -2.249 1.00 88.31 82 SER A C 1
ATOM 658 O O . SER A 1 82 ? -6.207 5.728 -1.182 1.00 88.31 82 SER A O 1
ATOM 660 N N . VAL A 1 83 ? -5.971 4.338 -2.923 1.00 87.69 83 VAL A N 1
ATOM 661 C CA . VAL A 1 83 ? -6.963 3.367 -2.430 1.00 87.69 83 VAL A CA 1
ATOM 662 C C . VAL A 1 83 ? -6.526 2.778 -1.088 1.00 87.69 83 VAL A C 1
ATOM 664 O O . VAL A 1 83 ? -7.335 2.693 -0.165 1.00 87.69 83 VAL A O 1
ATOM 667 N N . THR A 1 84 ? -5.250 2.414 -0.940 1.00 84.25 84 THR A N 1
ATOM 668 C CA . THR A 1 84 ? -4.744 1.889 0.339 1.00 84.25 84 THR A CA 1
ATOM 669 C C . THR A 1 84 ? -4.807 2.926 1.462 1.00 84.25 84 THR A C 1
ATOM 671 O O . THR A 1 84 ? -5.162 2.554 2.577 1.00 84.25 84 THR A O 1
ATOM 674 N N . ASP A 1 85 ? -4.557 4.210 1.180 1.00 85.12 85 ASP A N 1
ATOM 675 C CA . ASP A 1 85 ? -4.686 5.286 2.176 1.00 85.12 85 ASP A CA 1
ATOM 676 C C . ASP A 1 85 ? -6.139 5.467 2.634 1.00 85.12 85 ASP A C 1
ATOM 678 O O . ASP A 1 85 ? -6.414 5.545 3.833 1.00 85.12 85 ASP A O 1
ATOM 682 N N . ILE A 1 86 ? -7.095 5.431 1.702 1.00 85.38 86 ILE A N 1
ATOM 683 C CA . ILE A 1 86 ? -8.525 5.491 2.031 1.00 85.38 86 ILE A CA 1
ATOM 684 C C . ILE A 1 86 ? -8.924 4.302 2.915 1.00 85.38 86 ILE A C 1
ATOM 686 O O . ILE A 1 86 ? -9.589 4.481 3.937 1.00 85.38 86 ILE A O 1
ATOM 690 N N . ILE A 1 87 ? -8.480 3.089 2.569 1.00 82.69 87 ILE A N 1
ATOM 691 C CA . ILE A 1 87 ? -8.754 1.882 3.361 1.00 82.69 87 ILE A CA 1
ATOM 692 C C . ILE A 1 87 ? -8.196 2.024 4.781 1.00 82.69 87 ILE A C 1
ATOM 694 O O . ILE A 1 87 ? -8.881 1.669 5.740 1.00 82.69 87 ILE A O 1
ATOM 698 N N . MET A 1 88 ? -6.988 2.568 4.933 1.00 78.31 88 MET A N 1
ATOM 699 C CA . MET A 1 88 ? -6.361 2.787 6.239 1.00 78.31 88 MET A CA 1
ATOM 700 C C . MET A 1 88 ? -7.113 3.784 7.115 1.00 78.31 88 MET A C 1
ATOM 702 O O . MET A 1 88 ? -7.156 3.586 8.325 1.00 78.31 88 MET A O 1
ATOM 706 N N . VAL A 1 89 ? -7.718 4.819 6.528 1.00 79.88 89 VAL A N 1
ATOM 707 C CA . VAL A 1 89 ? -8.551 5.790 7.259 1.00 79.88 89 VAL A CA 1
ATOM 708 C C . VAL A 1 89 ? -9.913 5.190 7.619 1.00 79.88 89 VAL A C 1
ATOM 710 O O . VAL A 1 89 ? -10.414 5.396 8.723 1.00 79.88 89 VAL A O 1
ATOM 713 N N . ILE A 1 90 ? -10.511 4.408 6.718 1.00 77.69 90 ILE A N 1
ATOM 714 C CA . ILE A 1 90 ? -11.833 3.800 6.921 1.00 77.69 90 ILE A CA 1
ATOM 715 C C . ILE A 1 90 ? -11.785 2.654 7.944 1.00 77.69 90 ILE A C 1
ATOM 717 O O . ILE A 1 90 ? -12.707 2.517 8.752 1.00 77.69 90 ILE A O 1
ATOM 721 N N . LEU A 1 91 ? -10.719 1.847 7.947 1.00 74.81 91 LEU A N 1
ATOM 722 C CA . LEU A 1 91 ? -10.530 0.720 8.869 1.00 74.81 91 LEU A CA 1
ATOM 723 C C . LEU A 1 91 ? -10.821 1.077 10.345 1.00 74.81 91 LEU A C 1
ATOM 725 O O . LEU A 1 91 ? -11.693 0.445 10.949 1.00 74.81 91 LEU A O 1
ATOM 729 N N . PRO A 1 92 ? -10.143 2.066 10.958 1.00 69.88 92 PRO A N 1
ATOM 730 C CA . PRO A 1 92 ? -10.342 2.416 12.360 1.00 69.88 92 PRO A CA 1
ATOM 731 C C . PRO A 1 92 ? -11.731 3.004 12.616 1.00 69.88 92 PRO A C 1
ATOM 733 O O . PRO A 1 92 ? -12.283 2.785 13.692 1.00 69.88 92 PRO A O 1
ATOM 736 N N . ILE A 1 93 ? -12.332 3.693 11.640 1.00 71.69 93 ILE A N 1
ATOM 737 C CA . ILE A 1 93 ? -13.699 4.220 11.750 1.00 71.69 93 ILE A CA 1
ATOM 738 C C . ILE A 1 93 ? -14.699 3.061 11.855 1.00 71.69 93 ILE A C 1
ATOM 740 O O . ILE A 1 93 ? -15.519 3.044 12.776 1.00 71.69 93 ILE A O 1
ATOM 744 N N . LEU A 1 94 ? -14.585 2.050 10.984 1.00 67.69 94 LEU A N 1
ATOM 745 C CA . LEU A 1 94 ? -15.408 0.837 11.060 1.00 67.69 94 LEU A CA 1
ATOM 746 C C . LEU A 1 94 ? -15.169 0.055 12.359 1.00 67.69 94 LEU A C 1
ATOM 748 O O . LEU A 1 94 ? -16.122 -0.426 12.975 1.00 67.69 94 LEU A O 1
ATOM 752 N N . MET A 1 95 ? -13.914 -0.040 12.808 1.00 64.19 95 MET A N 1
ATOM 753 C CA . MET A 1 95 ? -13.567 -0.694 14.073 1.00 64.19 95 MET A CA 1
ATOM 754 C C . MET A 1 95 ? -14.223 0.008 15.273 1.00 64.19 95 MET A C 1
ATOM 756 O O . MET A 1 95 ? -14.776 -0.654 16.150 1.00 64.19 95 MET A O 1
ATOM 760 N N . LEU A 1 96 ? -14.223 1.342 15.296 1.00 65.06 96 LEU A N 1
ATOM 761 C CA . LEU A 1 96 ? -14.849 2.145 16.351 1.00 65.06 96 LEU A CA 1
ATOM 762 C C . LEU A 1 96 ? -16.381 2.108 16.328 1.00 65.06 96 LEU A C 1
ATOM 764 O O . LEU A 1 96 ? -17.007 2.440 17.339 1.00 65.06 96 LEU A O 1
ATOM 768 N N . TRP A 1 97 ? -16.989 1.759 15.194 1.00 63.38 97 TRP A N 1
ATOM 769 C CA . TRP A 1 97 ? -18.443 1.678 15.077 1.00 63.38 97 TRP A CA 1
ATOM 770 C C . TRP A 1 97 ? -18.998 0.352 15.588 1.00 63.38 97 TRP A C 1
ATOM 772 O O . TRP A 1 97 ? -20.066 0.336 16.196 1.00 63.38 97 TRP A O 1
ATOM 782 N N . ASN A 1 98 ? -18.264 -0.744 15.379 1.00 55.62 98 ASN A N 1
ATOM 783 C CA . ASN A 1 98 ? -18.751 -2.086 15.696 1.00 55.62 98 ASN A CA 1
ATOM 784 C C . ASN A 1 98 ? -18.402 -2.554 17.122 1.00 55.62 98 ASN A C 1
ATOM 786 O O . ASN A 1 98 ? -19.002 -3.498 17.631 1.00 55.62 98 ASN A O 1
ATOM 790 N N . VAL A 1 99 ? -17.444 -1.905 17.792 1.00 57.12 99 VAL A N 1
ATOM 791 C CA . VAL A 1 99 ? -17.052 -2.266 19.160 1.00 57.12 99 VAL A CA 1
ATOM 792 C C . VAL A 1 99 ? -17.661 -1.279 20.160 1.00 57.12 99 VAL A C 1
ATOM 794 O O . VAL A 1 99 ? -17.455 -0.069 20.080 1.00 57.12 99 VAL A O 1
ATOM 797 N N . ARG A 1 100 ? -18.394 -1.805 21.150 1.00 55.75 100 ARG A N 1
ATOM 798 C CA . ARG A 1 100 ? -19.021 -1.071 22.268 1.00 55.75 100 ARG A CA 1
ATOM 799 C C . ARG A 1 100 ? -17.961 -0.594 23.283 1.00 55.75 100 ARG A C 1
ATOM 801 O O . ARG A 1 100 ? -18.012 -0.935 24.459 1.00 55.75 100 ARG A O 1
ATOM 808 N N . ILE A 1 101 ? -16.948 0.135 22.814 1.00 54.38 101 ILE A N 1
ATOM 809 C CA . ILE A 1 101 ? -15.809 0.586 23.623 1.00 54.38 101 ILE A CA 1
ATOM 810 C C . ILE A 1 101 ? -16.219 1.798 24.479 1.00 54.38 101 ILE A C 1
ATOM 812 O O . ILE A 1 101 ? -16.846 2.728 23.956 1.00 54.38 101 ILE A O 1
ATOM 816 N N . PRO A 1 102 ? -15.862 1.847 25.779 1.00 51.34 102 PRO A N 1
ATOM 817 C CA . PRO A 1 102 ? -16.091 3.019 26.619 1.00 51.34 102 PRO A CA 1
ATOM 818 C C . PRO A 1 102 ? -15.426 4.270 26.022 1.00 51.34 102 PRO A C 1
ATOM 820 O O . PRO A 1 102 ? -14.277 4.240 25.577 1.00 51.34 102 PRO A O 1
ATOM 823 N N . LYS A 1 103 ? -16.150 5.401 26.039 1.00 53.81 103 LYS A N 1
ATOM 824 C CA . LYS A 1 103 ? -15.831 6.645 25.302 1.00 53.81 103 LYS A CA 1
ATOM 825 C C . LYS A 1 103 ? -14.386 7.156 25.468 1.00 53.81 103 LYS A C 1
ATOM 827 O O . LYS A 1 103 ? -13.875 7.807 24.565 1.00 53.81 103 LYS A O 1
ATOM 832 N N . ARG A 1 104 ? -13.705 6.829 26.572 1.00 48.66 104 ARG A N 1
ATOM 833 C CA . ARG A 1 104 ? -12.311 7.226 26.850 1.00 48.66 104 ARG A CA 1
ATOM 834 C C . ARG A 1 104 ? -11.287 6.669 25.851 1.00 48.66 104 ARG A C 1
ATOM 836 O O . ARG A 1 104 ? -10.400 7.408 25.444 1.00 48.66 104 ARG A O 1
ATOM 843 N N . GLN A 1 105 ? -11.422 5.421 25.395 1.00 54.97 105 GLN A N 1
ATOM 844 C CA . GLN A 1 105 ? -10.502 4.862 24.385 1.00 54.97 105 GLN A CA 1
ATOM 845 C C . GLN A 1 105 ? -10.805 5.387 22.971 1.00 54.97 105 GLN A C 1
ATOM 847 O O . GLN A 1 105 ? -9.891 5.574 22.172 1.00 54.97 105 GLN A O 1
ATOM 852 N N . LYS A 1 106 ? -12.074 5.715 22.689 1.00 61.00 106 LYS A N 1
ATOM 853 C CA . LYS A 1 106 ? -12.496 6.369 21.440 1.00 61.00 106 LYS A CA 1
ATOM 854 C C . LYS A 1 106 ? -11.889 7.770 21.301 1.00 61.00 106 LYS A C 1
ATOM 856 O O . LYS A 1 106 ? -11.435 8.127 20.222 1.00 61.00 106 LYS A O 1
ATOM 861 N N . ILE A 1 107 ? -11.820 8.526 22.399 1.00 56.84 107 ILE A N 1
ATOM 862 C CA . ILE A 1 107 ? -11.203 9.861 22.434 1.00 56.84 107 ILE A CA 1
ATOM 863 C C . ILE A 1 107 ? -9.686 9.785 22.204 1.00 56.84 107 ILE A C 1
ATOM 865 O O . ILE A 1 107 ? -9.162 10.588 21.442 1.00 56.84 107 ILE A O 1
ATOM 869 N N . GLY A 1 108 ? -8.990 8.797 22.783 1.00 60.81 108 GLY A N 1
ATOM 870 C CA . GLY A 1 108 ? -7.553 8.601 22.541 1.00 60.81 108 GLY A CA 1
ATOM 871 C C . GLY A 1 108 ? -7.224 8.324 21.070 1.00 60.81 108 GLY A C 1
ATOM 872 O O . GLY A 1 108 ? -6.311 8.927 20.520 1.00 60.81 108 GLY A O 1
ATOM 873 N N . LEU A 1 109 ? -8.015 7.481 20.400 1.00 63.62 109 LEU A N 1
ATOM 874 C CA . LEU A 1 109 ? -7.859 7.202 18.965 1.00 63.62 109 LEU A CA 1
ATOM 875 C C . LEU A 1 109 ? -8.159 8.422 18.084 1.00 63.62 109 LEU A C 1
ATOM 877 O O . LEU A 1 109 ? -7.431 8.662 17.126 1.00 63.62 109 LEU A O 1
ATOM 881 N N . ILE A 1 110 ? -9.194 9.202 18.421 1.00 64.75 110 ILE A N 1
ATOM 882 C CA . ILE A 1 110 ? -9.526 10.452 17.718 1.00 64.75 110 ILE A CA 1
ATOM 883 C C . ILE A 1 110 ? -8.403 11.482 17.886 1.00 64.75 110 ILE A C 1
ATOM 885 O O . ILE A 1 110 ? -8.025 12.119 16.910 1.00 64.75 110 ILE A O 1
ATOM 889 N N . LEU A 1 111 ? -7.836 11.617 19.089 1.00 61.56 111 LEU A N 1
ATOM 890 C CA . LEU A 1 111 ? -6.717 12.527 19.350 1.00 61.56 111 LEU A CA 1
ATOM 891 C C . LEU A 1 111 ? -5.458 12.132 18.571 1.00 61.56 111 LEU A C 1
ATOM 893 O O . LEU A 1 111 ? -4.839 13.003 17.972 1.00 61.56 111 LEU A O 1
ATOM 897 N N . ILE A 1 112 ? -5.121 10.839 18.505 1.00 67.81 112 ILE A N 1
ATOM 898 C CA . ILE A 1 112 ? -3.976 10.354 17.712 1.00 67.81 112 ILE A CA 1
ATOM 899 C C . ILE A 1 112 ? -4.196 10.618 16.212 1.00 67.81 112 ILE A C 1
ATOM 901 O O . ILE A 1 112 ? -3.277 11.047 15.514 1.00 67.81 112 ILE A O 1
ATOM 905 N N . PHE A 1 113 ? -5.423 10.419 15.718 1.00 63.00 113 PHE A N 1
ATOM 906 C CA . PHE A 1 113 ? -5.785 10.752 14.337 1.00 63.00 113 PHE A CA 1
ATOM 907 C C . PHE A 1 113 ? -5.731 12.259 14.052 1.00 63.00 113 PHE A C 1
ATOM 909 O O . PHE A 1 113 ? -5.312 12.651 12.968 1.00 63.00 113 PHE A O 1
ATOM 916 N N . MET A 1 114 ? -6.105 13.101 15.019 1.00 63.41 114 MET A N 1
ATOM 917 C CA . MET A 1 114 ? -5.999 14.561 14.907 1.00 63.41 114 MET A CA 1
ATOM 918 C C . MET A 1 114 ? -4.544 15.038 14.905 1.00 63.41 114 MET A C 1
ATOM 920 O O . MET A 1 114 ? -4.212 15.957 14.165 1.00 63.41 114 MET A O 1
ATOM 924 N N . THR A 1 115 ? -3.658 14.396 15.671 1.00 65.88 115 THR A N 1
ATOM 925 C CA . THR A 1 115 ? -2.226 14.737 15.669 1.00 65.88 115 THR A CA 1
ATOM 926 C C . THR A 1 115 ? -1.491 14.304 14.401 1.00 65.88 115 THR A C 1
ATOM 928 O O . THR A 1 115 ? -0.445 14.861 14.107 1.00 65.88 115 THR A O 1
ATOM 931 N N . GLY A 1 116 ? -2.019 13.337 13.641 1.00 54.97 116 GLY A N 1
ATOM 932 C CA . GLY A 1 116 ? -1.431 12.902 12.367 1.00 54.97 116 GLY A CA 1
ATOM 933 C C . GLY A 1 116 ? -1.792 13.775 11.157 1.00 54.97 116 GLY A C 1
ATOM 934 O O . GLY A 1 116 ? -1.341 13.478 10.056 1.00 54.97 116 GLY A O 1
ATOM 935 N N . ILE A 1 117 ? -2.630 14.801 11.346 1.00 55.44 117 ILE A N 1
ATOM 936 C CA . ILE A 1 117 ? -3.100 15.722 10.296 1.00 55.44 117 ILE A CA 1
ATOM 937 C C . ILE A 1 117 ? -2.298 17.038 10.247 1.00 55.44 117 ILE A C 1
ATOM 939 O O . ILE A 1 117 ? -2.506 17.826 9.325 1.00 55.44 117 ILE A O 1
ATOM 943 N N . LEU A 1 118 ? -1.389 17.265 11.206 1.00 41.78 118 LEU A N 1
ATOM 944 C CA . LEU A 1 118 ? -0.519 18.445 11.270 1.00 41.78 118 LEU A CA 1
ATOM 945 C C . LEU A 1 118 ? 0.879 18.166 10.701 1.00 41.78 118 LEU A C 1
ATOM 947 O O . LEU A 1 118 ? 1.416 17.071 10.984 1.00 41.78 118 LEU A O 1
#

Organism: Macrophomina phaseolina (strain MS6) (NCBI:txid1126212)

Radius of gyration: 19.61 Å; chains: 1; bounding box: 45×30×57 Å

Secondary structure (DSSP, 8-state):
-HHHHHHHHHHHHHHHHHH---HHHHHHHHHHHHHHHHHHHHHHHHHHTSEESGGGGT-TT---SEE--HHHHHHHHHHHHHHHHHHHHHHHHHHHHHS---HHHHHHHHHHHHHTT-

pLDDT: mean 71.85, std 9.6, range [41.78, 88.31]

Foldseek 3Di:
DLVVVLVVLLVLLVVVVVVDPDPVLVVLSVVLNVLSVVLVVVVVVCVCPQWVVSVCVVDVVDPDTDGDDVVVSVVVSVVSVVVSVVCSVVSVVVVVVPDPDDVVVVVVVVVVVVVVVD

InterPro domains:
  IPR049326 Rhodopsin domain, fungi [PF20684] (3-117)
  IPR052337 Satratoxin biosynthesis SC1 cluster protein 4-like [PTHR33048] (2-117)